Protein AF-A0A8S2VSP1-F1 (afdb_monomer_lite)

Radius of gyration: 16.53 Å; chains: 1; bounding box: 36×22×41 Å

Structure (mmCIF, N/CA/C/O backbone):
data_AF-A0A8S2VSP1-F1
#
_entry.id   AF-A0A8S2VSP1-F1
#
loop_
_atom_site.group_PDB
_atom_site.id
_atom_site.type_symbol
_atom_site.label_atom_id
_atom_site.label_alt_id
_atom_site.label_comp_id
_atom_site.label_asym_id
_atom_site.label_entity_id
_atom_site.label_seq_id
_atom_site.pdbx_PDB_ins_code
_atom_site.Cartn_x
_atom_site.Cartn_y
_atom_site.Cartn_z
_atom_site.occupancy
_atom_site.B_iso_or_equiv
_atom_site.auth_seq_id
_atom_site.auth_comp_id
_atom_site.auth_asym_id
_atom_site.auth_atom_id
_atom_site.pdbx_PDB_model_num
ATOM 1 N N . MET A 1 1 ? 14.706 2.358 4.796 1.00 79.00 1 MET A N 1
ATOM 2 C CA . MET A 1 1 ? 13.294 2.690 4.503 1.00 79.00 1 MET A CA 1
ATOM 3 C C . MET A 1 1 ? 12.574 3.379 5.670 1.00 79.00 1 MET A C 1
ATOM 5 O O . MET A 1 1 ? 12.355 4.573 5.563 1.00 79.00 1 MET A O 1
ATOM 9 N N . HIS A 1 2 ? 12.309 2.737 6.821 1.00 85.19 2 HIS A N 1
ATOM 10 C CA . HIS A 1 2 ? 11.583 3.361 7.958 1.00 85.19 2 HIS A CA 1
ATOM 11 C C . HIS A 1 2 ? 12.084 4.749 8.405 1.00 85.19 2 HIS A C 1
ATOM 13 O O . HIS A 1 2 ? 11.282 5.620 8.733 1.00 85.19 2 HIS A O 1
ATOM 19 N N . LYS A 1 3 ? 13.408 4.958 8.457 1.00 90.62 3 LYS A N 1
ATOM 20 C CA . LYS A 1 3 ? 14.004 6.258 8.817 1.00 90.62 3 LYS A CA 1
ATOM 21 C C . LYS A 1 3 ? 13.685 7.338 7.775 1.00 90.62 3 LYS A C 1
ATOM 23 O O . LYS A 1 3 ? 13.367 8.458 8.148 1.00 90.62 3 LYS A O 1
ATOM 28 N N . GLN A 1 4 ? 13.718 6.985 6.491 1.00 90.31 4 GLN A N 1
ATOM 29 C CA . GLN A 1 4 ? 13.367 7.894 5.400 1.00 90.31 4 GLN A CA 1
ATOM 30 C C . GLN A 1 4 ? 11.864 8.180 5.346 1.00 90.31 4 GLN A C 1
ATOM 32 O O . GLN A 1 4 ? 11.500 9.330 5.147 1.00 90.31 4 GLN A O 1
ATOM 37 N N . CYS A 1 5 ? 11.004 7.188 5.602 1.00 90.88 5 CYS A N 1
ATOM 38 C CA . CYS A 1 5 ? 9.556 7.407 5.690 1.00 90.88 5 CYS A CA 1
ATOM 39 C C . CYS A 1 5 ? 9.204 8.425 6.784 1.00 90.88 5 CYS A C 1
ATOM 41 O O . CYS A 1 5 ? 8.439 9.347 6.538 1.00 90.88 5 CYS A O 1
ATOM 43 N N . ARG A 1 6 ? 9.837 8.310 7.962 1.00 91.06 6 ARG A N 1
ATOM 44 C CA . ARG A 1 6 ? 9.673 9.282 9.055 1.00 91.06 6 ARG A CA 1
ATOM 45 C C . ARG A 1 6 ? 10.161 10.684 8.692 1.00 91.06 6 ARG A C 1
ATOM 47 O O . ARG A 1 6 ? 9.488 11.643 9.033 1.00 91.06 6 ARG A O 1
ATOM 54 N N . LEU A 1 7 ? 11.298 10.794 8.003 1.00 94.69 7 LEU A N 1
ATOM 55 C CA . LEU A 1 7 ? 11.848 12.079 7.548 1.00 94.69 7 LEU A CA 1
ATOM 56 C C . LEU A 1 7 ? 10.925 12.821 6.571 1.00 94.69 7 LEU A C 1
ATOM 58 O O . LEU A 1 7 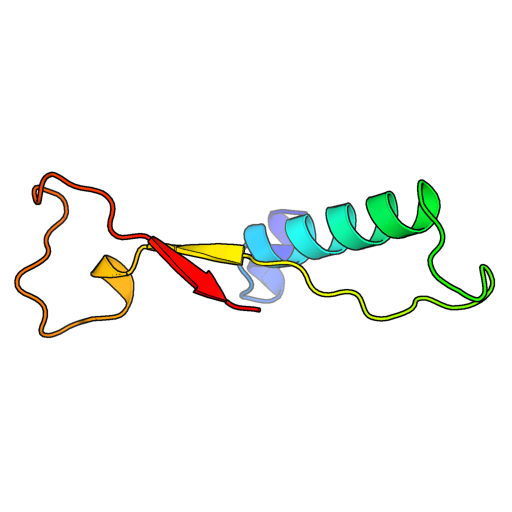? 10.933 14.042 6.563 1.00 94.69 7 LEU A O 1
ATOM 62 N N . HIS A 1 8 ? 10.161 12.090 5.760 1.00 90.38 8 HIS A N 1
ATOM 63 C CA . HIS A 1 8 ? 9.278 12.661 4.738 1.00 90.38 8 HIS A CA 1
ATOM 64 C C . HIS A 1 8 ? 7.798 12.615 5.138 1.00 90.38 8 HIS A C 1
ATOM 66 O O . HIS A 1 8 ? 6.941 12.793 4.282 1.00 90.38 8 HIS A O 1
ATOM 72 N N . GLU A 1 9 ? 7.494 12.320 6.406 1.00 91.00 9 GLU A N 1
ATOM 73 C CA . GLU A 1 9 ? 6.121 12.246 6.933 1.00 91.00 9 GLU A CA 1
ATOM 74 C C . GLU A 1 9 ? 5.189 11.293 6.155 1.00 91.00 9 GLU A C 1
ATOM 76 O O . GLU A 1 9 ? 3.972 11.466 6.117 1.00 91.00 9 GLU A O 1
ATOM 81 N N . VAL A 1 10 ? 5.745 10.232 5.561 1.00 89.75 10 VAL A N 1
ATOM 82 C CA . VAL A 1 10 ? 4.977 9.210 4.833 1.00 89.75 10 VAL A CA 1
ATOM 83 C C . VAL A 1 10 ? 4.882 7.908 5.619 1.00 89.75 10 VAL A C 1
ATOM 85 O O . VAL A 1 10 ? 5.775 7.533 6.385 1.00 89.75 10 VAL A O 1
ATOM 88 N N . THR A 1 11 ? 3.796 7.164 5.399 1.00 89.81 11 THR A N 1
ATOM 89 C CA . THR A 1 11 ? 3.671 5.802 5.935 1.00 89.81 11 THR A CA 1
ATOM 90 C C . THR A 1 11 ? 4.566 4.832 5.167 1.00 89.81 11 THR A C 1
ATOM 92 O O . THR A 1 11 ? 4.921 5.066 4.014 1.00 89.81 11 THR A O 1
ATOM 95 N N . LEU A 1 12 ? 4.916 3.708 5.796 1.00 90.88 12 LEU A N 1
ATOM 96 C CA . LEU A 1 12 ? 5.708 2.655 5.153 1.00 90.88 12 LEU A CA 1
ATOM 97 C C . LEU A 1 12 ? 4.979 2.010 3.959 1.00 90.88 12 LEU A C 1
ATOM 99 O O . LEU A 1 12 ? 5.625 1.555 3.018 1.00 90.88 12 LEU A O 1
ATOM 103 N N . ASN A 1 13 ? 3.644 1.983 4.001 1.00 87.94 13 ASN A N 1
ATOM 104 C CA . ASN A 1 13 ? 2.815 1.270 3.031 1.00 87.94 13 ASN A CA 1
ATOM 105 C C . ASN A 1 13 ? 2.942 1.844 1.615 1.00 87.94 13 ASN A C 1
ATOM 107 O O . ASN A 1 13 ? 2.981 1.075 0.662 1.00 87.94 13 ASN A O 1
ATOM 111 N N . GLY A 1 14 ? 3.053 3.170 1.474 1.00 86.62 14 GLY A N 1
ATOM 112 C CA . GLY A 1 14 ? 3.193 3.818 0.164 1.00 86.62 14 GLY A CA 1
ATOM 113 C C . GLY A 1 14 ? 4.468 3.386 -0.574 1.00 86.62 14 GLY A C 1
ATOM 114 O O . GLY A 1 14 ? 4.373 2.812 -1.657 1.00 86.62 14 GLY A O 1
ATOM 115 N N . PRO A 1 15 ? 5.664 3.584 0.014 1.00 89.94 15 PRO A N 1
ATOM 116 C CA . PRO A 1 15 ? 6.918 3.141 -0.591 1.00 89.94 15 PRO A CA 1
ATOM 117 C C . PRO A 1 15 ? 6.986 1.630 -0.841 1.00 89.94 15 PRO A C 1
ATOM 119 O O . PRO A 1 15 ? 7.494 1.214 -1.876 1.00 89.94 15 PRO A O 1
ATOM 122 N N . LEU A 1 16 ? 6.445 0.805 0.064 1.00 90.25 16 LEU A N 1
ATOM 123 C CA . LEU A 1 16 ? 6.376 -0.646 -0.144 1.00 90.25 16 LEU A CA 1
ATOM 124 C C . LEU A 1 16 ? 5.536 -1.017 -1.370 1.00 90.25 16 LEU A C 1
ATOM 126 O O . LEU A 1 16 ? 5.967 -1.844 -2.172 1.00 90.25 16 LEU A O 1
ATOM 130 N N . LEU A 1 17 ? 4.365 -0.395 -1.527 1.00 88.50 17 LEU A N 1
ATOM 131 C CA . LEU A 1 17 ? 3.500 -0.612 -2.683 1.00 88.50 17 LEU A CA 1
ATOM 132 C C . LEU A 1 17 ? 4.207 -0.216 -3.986 1.00 88.50 17 LEU A C 1
ATOM 134 O O . LEU A 1 17 ? 4.185 -0.985 -4.943 1.00 88.50 17 LEU A O 1
ATOM 138 N N . ALA A 1 18 ? 4.906 0.921 -3.996 1.00 86.56 18 ALA A N 1
ATOM 139 C CA . ALA A 1 18 ? 5.688 1.359 -5.152 1.00 86.56 18 ALA A CA 1
ATOM 140 C C . ALA A 1 18 ? 6.817 0.370 -5.504 1.00 86.56 18 ALA A C 1
ATOM 142 O O . ALA A 1 18 ? 7.026 0.054 -6.674 1.00 86.56 18 ALA A O 1
ATOM 143 N N . CYS A 1 19 ? 7.525 -0.178 -4.510 1.00 89.44 19 CYS A N 1
ATOM 144 C CA . CYS A 1 19 ? 8.540 -1.207 -4.753 1.00 89.44 19 CYS A CA 1
ATOM 145 C C . CYS A 1 19 ? 7.939 -2.482 -5.361 1.00 89.44 19 CYS A C 1
ATOM 147 O O . CYS A 1 19 ? 8.518 -3.044 -6.289 1.00 89.44 19 CYS A O 1
ATOM 149 N N . LEU A 1 20 ? 6.779 -2.927 -4.866 1.00 89.06 20 LEU A N 1
ATOM 150 C CA . LEU A 1 20 ? 6.069 -4.085 -5.417 1.00 89.06 20 LEU A CA 1
ATOM 151 C C . LEU A 1 20 ? 5.592 -3.830 -6.851 1.00 89.06 20 LEU A C 1
ATOM 153 O O . LEU A 1 20 ? 5.697 -4.718 -7.694 1.00 89.06 20 LEU A O 1
ATOM 157 N N . GLN A 1 21 ? 5.125 -2.617 -7.142 1.00 87.00 21 GLN A N 1
ATOM 158 C CA . GLN A 1 21 ? 4.736 -2.195 -8.487 1.00 87.00 21 GLN A CA 1
ATOM 159 C C . GLN A 1 21 ? 5.898 -2.278 -9.474 1.00 87.00 21 GLN A C 1
ATOM 161 O O . GLN A 1 21 ? 5.763 -2.884 -10.535 1.00 87.00 21 GLN A O 1
ATOM 166 N N . LEU A 1 22 ? 7.056 -1.734 -9.094 1.00 88.31 22 LEU A N 1
ATOM 167 C CA . LEU A 1 22 ? 8.268 -1.797 -9.908 1.00 88.31 22 LEU A CA 1
ATOM 168 C C . LEU A 1 22 ? 8.726 -3.243 -10.123 1.00 88.31 22 LEU A C 1
ATOM 170 O O . LEU A 1 22 ? 9.013 -3.633 -11.250 1.00 88.31 22 LEU A O 1
ATOM 174 N N . ALA A 1 23 ? 8.749 -4.057 -9.064 1.00 89.94 23 ALA A N 1
ATOM 175 C CA . ALA A 1 23 ? 9.117 -5.467 -9.170 1.00 89.94 23 ALA A CA 1
ATOM 176 C C . ALA A 1 23 ? 8.170 -6.234 -10.106 1.00 89.94 23 ALA A C 1
ATOM 178 O O . ALA A 1 23 ? 8.626 -6.992 -10.958 1.00 89.94 23 ALA A O 1
ATOM 179 N N . THR A 1 24 ? 6.862 -5.987 -9.997 1.00 87.56 24 THR A N 1
ATOM 180 C CA . THR A 1 24 ? 5.850 -6.596 -10.872 1.00 87.56 24 THR A CA 1
ATOM 181 C C . THR A 1 24 ? 6.082 -6.202 -12.326 1.00 87.56 24 THR A C 1
ATOM 183 O O . THR A 1 24 ? 6.109 -7.078 -13.181 1.00 87.56 24 THR A O 1
ATOM 186 N N . HIS A 1 25 ? 6.333 -4.919 -12.599 1.00 86.25 25 HIS A N 1
ATOM 187 C CA . HIS A 1 25 ? 6.641 -4.438 -13.945 1.00 86.25 25 HIS A CA 1
ATOM 188 C C . HIS A 1 25 ? 7.911 -5.081 -14.522 1.00 86.25 25 HIS A C 1
ATOM 190 O O . HIS A 1 25 ? 7.970 -5.388 -15.707 1.00 86.25 25 HIS A O 1
ATOM 196 N N . HIS A 1 26 ? 8.939 -5.301 -13.698 1.00 85.50 26 HIS A N 1
ATOM 197 C CA . HIS A 1 26 ? 10.162 -5.975 -14.138 1.00 85.50 26 HIS A CA 1
ATOM 198 C C . HIS A 1 26 ? 9.956 -7.464 -14.437 1.00 85.50 26 HIS A C 1
ATOM 200 O O . HIS A 1 26 ? 10.591 -7.993 -15.345 1.00 85.50 26 HIS A O 1
ATOM 206 N N . CYS A 1 27 ? 9.099 -8.149 -13.678 1.00 88.00 27 CYS A N 1
ATOM 207 C CA . CYS A 1 27 ? 8.807 -9.568 -13.896 1.00 88.00 27 CYS A CA 1
ATOM 208 C C . CYS A 1 27 ? 7.802 -9.803 -15.031 1.00 88.00 27 CYS A C 1
ATOM 210 O O . CYS A 1 27 ? 7.870 -10.829 -15.704 1.00 88.00 27 CYS A O 1
ATOM 212 N N . PHE A 1 28 ? 6.872 -8.869 -15.222 1.00 86.12 28 PHE A N 1
ATOM 213 C CA . PHE A 1 28 ? 5.777 -8.943 -16.182 1.00 86.12 28 PHE A CA 1
ATOM 214 C C . PHE A 1 28 ? 5.687 -7.610 -16.924 1.00 86.12 28 PHE A C 1
ATOM 216 O O . PHE A 1 28 ? 4.848 -6.772 -16.580 1.00 86.12 28 PHE A O 1
ATOM 223 N N . PRO A 1 29 ? 6.572 -7.374 -17.904 1.00 79.25 29 PRO A N 1
ATOM 224 C CA . PRO A 1 29 ? 6.541 -6.131 -18.645 1.00 79.25 29 PRO A CA 1
ATOM 225 C C . PRO A 1 29 ? 5.194 -5.964 -19.354 1.00 79.25 29 PRO A C 1
ATOM 227 O O . PRO A 1 29 ? 4.698 -6.868 -20.030 1.00 79.25 29 PRO A O 1
ATOM 230 N N . LEU A 1 30 ? 4.584 -4.797 -19.160 1.00 75.00 30 LEU A N 1
ATOM 231 C CA . LEU A 1 30 ? 3.335 -4.407 -19.799 1.00 75.00 30 LEU A CA 1
ATOM 232 C C . LEU A 1 30 ? 3.658 -3.375 -20.882 1.00 75.00 30 LEU A C 1
ATOM 234 O O . LEU A 1 30 ? 4.100 -2.267 -20.585 1.00 75.00 30 LEU A O 1
ATOM 238 N N . GLY A 1 31 ? 3.424 -3.736 -22.143 1.00 75.50 31 GLY A N 1
ATOM 239 C CA . GLY A 1 31 ? 3.647 -2.842 -23.277 1.00 75.50 31 GLY A CA 1
ATOM 240 C C . GLY A 1 31 ? 5.114 -2.752 -23.708 1.00 75.50 31 GLY A C 1
ATOM 241 O O . GLY A 1 31 ? 5.665 -3.725 -24.204 1.00 75.50 31 GLY A O 1
ATOM 242 N N . ASP A 1 32 ? 5.696 -1.554 -23.618 1.00 78.88 32 ASP A N 1
ATOM 243 C CA . ASP A 1 32 ? 7.069 -1.251 -24.053 1.00 78.88 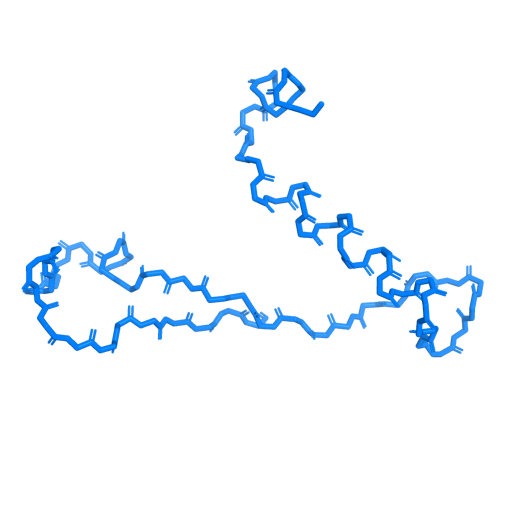32 ASP A CA 1
ATOM 244 C C . ASP A 1 32 ? 8.028 -1.333 -22.857 1.00 78.88 32 ASP A C 1
ATOM 246 O O . ASP A 1 32 ? 8.025 -0.441 -22.009 1.00 78.88 32 ASP A O 1
ATOM 250 N N . ASP A 1 33 ? 8.872 -2.367 -22.821 1.00 73.94 33 ASP A N 1
ATOM 251 C CA . ASP A 1 33 ? 9.838 -2.678 -21.750 1.00 73.94 33 ASP A CA 1
ATOM 252 C C . ASP A 1 33 ? 10.821 -1.539 -21.428 1.00 73.94 33 ASP A C 1
ATOM 254 O O . ASP A 1 33 ? 11.492 -1.560 -20.394 1.00 73.94 33 ASP A O 1
ATOM 258 N N . THR A 1 34 ? 10.922 -0.527 -22.294 1.00 77.69 34 THR A N 1
ATOM 259 C CA . THR A 1 34 ? 11.757 0.656 -22.051 1.00 77.69 34 THR A CA 1
ATOM 260 C C . THR A 1 34 ? 11.092 1.702 -21.155 1.00 77.69 34 THR A C 1
ATOM 262 O O . THR A 1 34 ? 11.763 2.638 -20.709 1.00 77.69 34 THR A O 1
ATOM 265 N N . LYS A 1 35 ? 9.787 1.579 -20.880 1.00 78.69 35 LYS A N 1
ATOM 266 C CA . LYS A 1 35 ? 9.008 2.567 -20.125 1.00 78.69 35 LYS A CA 1
ATOM 267 C C . LYS A 1 35 ? 8.185 1.901 -19.034 1.00 78.69 35 LYS A C 1
ATOM 269 O O . LYS A 1 35 ? 7.549 0.882 -19.255 1.00 78.69 35 LYS A O 1
ATOM 274 N N . LEU A 1 36 ? 8.132 2.545 -17.869 1.00 78.19 36 LEU A N 1
ATOM 275 C CA . LEU A 1 36 ? 7.161 2.188 -16.840 1.00 78.19 36 LEU A CA 1
ATOM 276 C C . LEU A 1 36 ? 5.764 2.577 -17.322 1.00 78.19 36 LEU A C 1
ATOM 278 O O . LEU A 1 36 ? 5.477 3.767 -17.485 1.00 78.19 36 LEU A O 1
ATOM 282 N N . GLN A 1 37 ? 4.904 1.587 -17.549 1.00 80.19 37 GLN A N 1
ATOM 283 C CA . GLN A 1 37 ? 3.503 1.831 -17.875 1.00 80.19 37 GLN A CA 1
ATOM 284 C C . GLN A 1 37 ? 2.632 1.800 -16.612 1.00 80.19 37 GLN A C 1
ATOM 286 O O . GLN A 1 37 ? 2.824 0.930 -15.757 1.00 80.19 37 GLN A O 1
ATOM 291 N N . PRO A 1 38 ? 1.668 2.730 -16.465 1.00 76.38 38 PRO A N 1
ATOM 292 C CA . PRO A 1 38 ? 0.675 2.644 -15.405 1.00 76.38 38 PRO A CA 1
ATOM 293 C C . PRO A 1 38 ? -0.146 1.366 -15.566 1.00 76.38 38 PRO A C 1
ATOM 295 O O . PRO A 1 38 ? -0.617 1.065 -16.661 1.00 76.38 38 PRO A O 1
ATOM 298 N N . PHE A 1 39 ? -0.365 0.648 -14.470 1.00 79.62 39 PHE A N 1
ATOM 299 C CA . PHE A 1 39 ? -1.282 -0.482 -14.442 1.00 79.62 39 PHE A CA 1
ATOM 300 C C . PHE A 1 39 ? -2.156 -0.418 -13.187 1.00 79.62 39 PHE A C 1
ATOM 302 O O . PHE A 1 39 ? -1.681 0.018 -12.132 1.00 79.62 39 PHE A O 1
ATOM 309 N N . PRO A 1 40 ? -3.441 -0.797 -13.294 1.00 78.69 40 PRO A N 1
ATOM 310 C CA . PRO A 1 40 ? -4.370 -0.693 -12.181 1.00 78.69 40 PRO A CA 1
ATOM 311 C C . PRO A 1 40 ? -3.992 -1.694 -11.087 1.00 78.69 40 PRO A C 1
ATOM 313 O O . PRO A 1 40 ? -3.821 -2.885 -11.353 1.00 78.69 40 PRO A O 1
ATOM 316 N N . ILE A 1 41 ? -3.885 -1.215 -9.846 1.00 81.25 41 ILE A N 1
ATOM 317 C CA . ILE A 1 41 ? -3.760 -2.066 -8.659 1.00 81.25 41 ILE A CA 1
ATOM 318 C C . ILE A 1 41 ? -4.783 -1.621 -7.632 1.00 81.25 41 ILE A C 1
ATOM 320 O O . ILE A 1 41 ? -4.651 -0.565 -7.013 1.00 81.25 41 ILE A O 1
ATOM 324 N N . GLY A 1 42 ? -5.752 -2.499 -7.391 1.00 85.31 42 GLY A N 1
ATOM 325 C CA . GLY A 1 42 ? -6.680 -2.355 -6.286 1.00 85.31 42 GLY A CA 1
ATOM 326 C C . GLY A 1 42 ? -5.952 -2.451 -4.946 1.00 85.31 42 GLY A C 1
ATOM 327 O O . GLY A 1 42 ? -5.411 -3.503 -4.600 1.00 85.31 42 GLY A O 1
ATOM 328 N N . THR A 1 43 ? -5.962 -1.373 -4.163 1.00 85.88 43 THR A N 1
ATOM 329 C CA . THR A 1 43 ? -5.470 -1.396 -2.778 1.00 85.88 43 THR A CA 1
ATOM 330 C C . THR A 1 43 ? -6.645 -1.446 -1.812 1.00 85.88 43 THR A C 1
ATOM 332 O O . THR A 1 43 ? -7.476 -0.536 -1.764 1.00 85.88 43 THR A O 1
ATOM 335 N N . ALA A 1 44 ? -6.702 -2.515 -1.019 1.00 88.75 44 ALA A N 1
ATOM 336 C CA . ALA A 1 44 ? -7.701 -2.680 0.024 1.00 88.75 44 ALA A CA 1
ATOM 337 C C . ALA A 1 44 ? -7.477 -1.686 1.179 1.00 88.75 44 ALA A C 1
ATOM 339 O O . ALA A 1 44 ? -6.353 -1.504 1.650 1.00 88.75 44 ALA A O 1
ATOM 340 N N .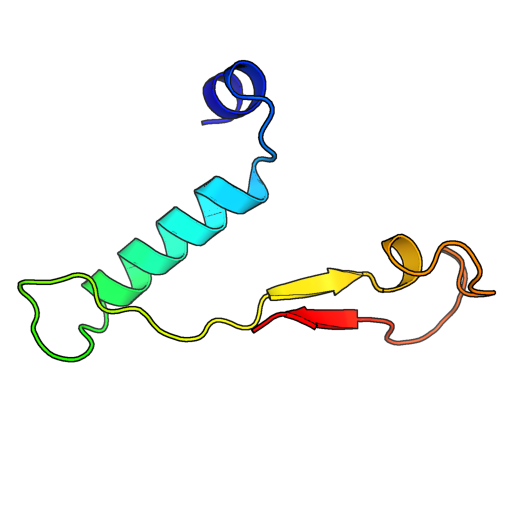 PHE A 1 45 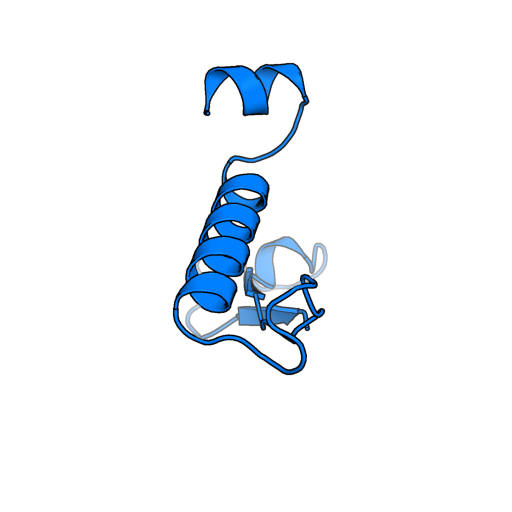? -8.552 -1.082 1.683 1.00 88.06 45 PHE A N 1
ATOM 341 C CA . PHE A 1 45 ? -8.527 -0.218 2.862 1.00 88.06 45 PHE A CA 1
ATOM 342 C C . PHE A 1 45 ? -9.690 -0.518 3.813 1.00 88.06 45 PHE A C 1
ATOM 344 O O . PHE A 1 45 ? -10.773 -0.930 3.399 1.00 88.06 45 PHE A O 1
ATOM 351 N N . ASP A 1 46 ? -9.474 -0.282 5.109 1.00 88.75 46 ASP A N 1
ATOM 352 C CA . ASP A 1 46 ? -10.508 -0.455 6.133 1.00 88.75 46 ASP A CA 1
ATOM 353 C C . ASP A 1 46 ? -11.535 0.683 6.059 1.00 88.75 46 ASP A C 1
ATOM 355 O O . ASP A 1 46 ? -11.223 1.843 6.357 1.00 88.75 46 ASP A O 1
ATOM 359 N N . MET A 1 47 ? -12.776 0.357 5.693 1.00 86.88 47 MET A N 1
ATOM 360 C CA . MET A 1 47 ? -13.847 1.350 5.556 1.00 86.88 47 MET A CA 1
ATOM 361 C C . MET A 1 47 ? -14.233 1.986 6.892 1.00 86.88 47 MET A C 1
ATOM 363 O O . MET A 1 47 ? -14.690 3.130 6.911 1.00 86.88 47 MET A O 1
ATOM 367 N N . ARG A 1 48 ? -14.003 1.296 8.017 1.00 85.50 48 ARG A N 1
ATOM 368 C CA . ARG A 1 48 ? -14.295 1.823 9.362 1.00 85.50 48 ARG A CA 1
ATOM 369 C C . ARG A 1 48 ? -13.504 3.093 9.653 1.00 85.50 48 ARG A C 1
ATOM 371 O O . ARG A 1 48 ? -14.021 4.026 10.253 1.00 85.50 48 ARG A O 1
ATOM 378 N N . SER A 1 49 ? -12.261 3.146 9.174 1.00 79.56 49 SER A N 1
ATOM 379 C CA . SER A 1 49 ? -11.375 4.303 9.340 1.00 79.56 49 SER A CA 1
ATOM 380 C C . SER A 1 49 ? -11.794 5.520 8.506 1.00 79.56 49 SER A C 1
ATOM 382 O O . SER A 1 49 ? -11.402 6.641 8.820 1.00 79.56 49 SER A O 1
ATOM 384 N N . ARG A 1 50 ? -12.590 5.313 7.447 1.00 80.75 50 ARG A N 1
ATOM 385 C CA . ARG A 1 50 ? -12.951 6.346 6.463 1.00 80.75 50 ARG A CA 1
ATOM 386 C C . ARG A 1 50 ? -14.389 6.842 6.565 1.00 80.75 50 ARG A C 1
ATOM 388 O O . ARG A 1 50 ? -14.723 7.838 5.929 1.00 80.75 50 ARG A O 1
ATOM 395 N N . LEU A 1 51 ? -15.227 6.190 7.367 1.00 79.12 51 LEU A N 1
ATOM 396 C CA . LEU A 1 51 ? -16.610 6.594 7.605 1.00 79.12 51 LEU A CA 1
ATOM 397 C C . LEU A 1 51 ? -16.769 7.078 9.057 1.00 79.12 51 LEU A C 1
ATOM 399 O O . LEU A 1 51 ? -17.276 6.336 9.896 1.00 79.12 51 LEU A O 1
ATOM 403 N N . PRO A 1 52 ? -16.374 8.324 9.381 1.00 66.88 52 PRO A N 1
ATOM 404 C CA . PRO A 1 52 ? -16.338 8.824 10.761 1.00 66.88 52 PRO A CA 1
ATOM 405 C C . PRO A 1 52 ? -17.715 8.914 11.439 1.00 66.88 52 PRO A C 1
ATOM 407 O O . PRO A 1 52 ? -17.789 9.050 12.654 1.00 66.88 52 PRO A O 1
ATOM 410 N N . ARG A 1 53 ? -18.811 8.834 10.672 1.00 77.75 53 ARG A N 1
ATOM 411 C CA . ARG A 1 53 ? -20.196 8.798 11.181 1.00 77.75 53 ARG A CA 1
ATOM 412 C C . ARG A 1 53 ? -20.831 7.406 11.122 1.00 77.75 53 ARG A C 1
ATOM 414 O O . ARG A 1 53 ? -22.040 7.276 11.275 1.00 77.75 53 ARG A O 1
ATOM 421 N N . SER A 1 54 ? -20.043 6.375 10.840 1.00 75.44 54 SER A N 1
ATOM 422 C CA . SER A 1 54 ? -20.540 5.009 10.734 1.00 75.44 54 SER A CA 1
ATOM 423 C C . SER A 1 54 ? -20.718 4.369 12.107 1.00 75.44 54 SER A C 1
ATOM 425 O O . SER A 1 54 ? -19.895 4.558 12.998 1.00 75.44 54 SER A O 1
ATOM 427 N N . ALA A 1 55 ? -21.754 3.539 12.251 1.00 78.25 55 ALA A N 1
ATOM 428 C CA . ALA A 1 55 ? -21.912 2.647 13.401 1.00 78.25 55 ALA A CA 1
ATOM 429 C C . ALA A 1 55 ? -20.871 1.506 13.415 1.00 78.25 55 ALA A C 1
ATOM 431 O O . ALA A 1 55 ? -20.837 0.703 14.347 1.00 78.25 55 ALA A O 1
ATOM 432 N N . LEU A 1 56 ? -20.038 1.409 12.372 1.00 80.69 56 LEU A N 1
ATOM 433 C CA . LEU A 1 56 ? -19.003 0.396 12.253 1.00 80.69 56 LEU A CA 1
ATOM 434 C C . LEU A 1 56 ? -17.821 0.717 13.164 1.00 80.69 56 LEU A C 1
ATOM 436 O O . LEU A 1 56 ? -17.071 1.669 12.950 1.00 80.69 56 LEU A O 1
ATOM 440 N N . THR A 1 57 ? -17.622 -0.134 14.157 1.00 80.94 57 THR A N 1
ATOM 441 C CA . THR A 1 57 ? -16.517 -0.059 15.106 1.00 80.94 57 THR A CA 1
ATOM 442 C C . THR A 1 57 ? -15.527 -1.195 14.849 1.00 80.94 57 THR A C 1
ATOM 444 O O . THR A 1 57 ? -15.750 -2.095 14.032 1.00 80.94 57 THR A O 1
ATOM 447 N N . LYS A 1 58 ? -14.420 -1.199 15.600 1.00 81.00 58 LYS A N 1
ATOM 448 C CA . LYS A 1 58 ? -13.463 -2.318 15.606 1.00 81.00 58 LYS A CA 1
ATOM 449 C C . LYS A 1 58 ? -14.081 -3.642 16.077 1.00 81.00 58 LYS A C 1
ATOM 451 O O . LYS A 1 58 ? -13.504 -4.688 15.809 1.00 81.00 58 LYS A O 1
ATOM 456 N N . THR A 1 59 ? -15.223 -3.606 16.768 1.00 86.19 59 THR A N 1
ATOM 457 C CA . THR A 1 59 ? -15.930 -4.799 17.256 1.00 86.19 59 THR A CA 1
ATOM 458 C C . THR A 1 59 ? -17.031 -5.275 16.306 1.00 86.19 59 THR A C 1
ATOM 460 O O . THR A 1 59 ? -17.586 -6.350 16.516 1.00 86.19 59 THR A O 1
ATOM 463 N N . SER A 1 60 ? -17.344 -4.520 15.248 1.00 86.00 60 SER A N 1
ATOM 464 C CA . SER A 1 60 ? -18.311 -4.941 14.232 1.00 86.00 60 SER A CA 1
ATOM 465 C C . SER A 1 60 ? -17.802 -6.161 13.458 1.00 86.00 60 SER A C 1
ATOM 467 O O . SER A 1 60 ? -16.743 -6.110 12.821 1.00 86.00 60 SER A O 1
ATOM 469 N N . VAL A 1 61 ? -18.591 -7.237 13.487 1.00 85.88 61 VAL A N 1
ATOM 470 C CA . VAL A 1 61 ? -18.322 -8.500 12.787 1.00 85.88 61 VAL A CA 1
ATOM 471 C C . VAL A 1 61 ? -18.764 -8.391 11.327 1.00 85.88 61 VAL A C 1
ATOM 473 O O . VAL A 1 61 ? -19.876 -7.950 11.049 1.00 85.88 61 VAL A O 1
ATOM 476 N N . GLY A 1 62 ? -17.888 -8.775 10.397 1.00 85.69 62 GLY A N 1
ATOM 477 C CA . GLY A 1 62 ? -18.140 -8.733 8.954 1.00 85.69 62 GLY A CA 1
ATOM 478 C C . GLY A 1 62 ? -16.944 -8.229 8.142 1.00 85.69 62 GLY A C 1
ATOM 479 O O . GLY A 1 62 ? -15.914 -7.827 8.695 1.00 85.69 62 GLY A O 1
ATOM 480 N N . VAL A 1 63 ? -17.090 -8.251 6.815 1.00 83.81 63 VAL A N 1
ATOM 481 C CA . VAL A 1 63 ? -16.089 -7.742 5.866 1.00 83.81 63 VAL A CA 1
ATOM 482 C C . VAL A 1 63 ? -16.413 -6.285 5.545 1.00 83.81 63 VAL A C 1
ATOM 484 O O . VAL A 1 63 ? -17.424 -5.995 4.917 1.00 83.81 63 VAL A O 1
ATOM 487 N N . PHE A 1 64 ? -15.549 -5.365 5.977 1.00 87.75 64 PHE A N 1
ATOM 488 C CA . PHE A 1 64 ? -15.717 -3.920 5.767 1.00 87.75 64 PHE A CA 1
ATOM 489 C C . PHE A 1 64 ? -14.468 -3.338 5.108 1.00 87.75 64 PHE A C 1
ATOM 491 O O . PHE A 1 64 ? -13.714 -2.568 5.707 1.00 87.75 64 PHE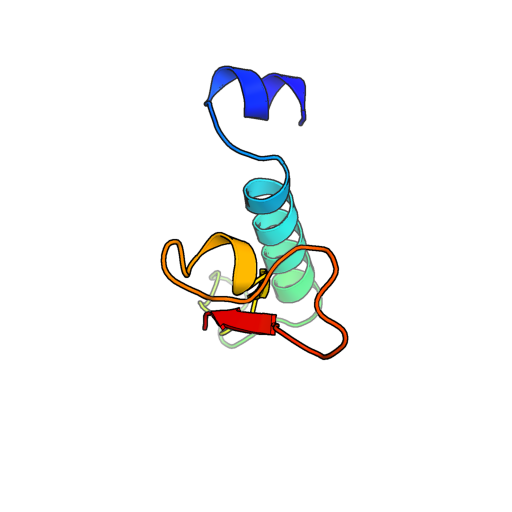 A O 1
ATOM 498 N N . ILE A 1 65 ? -14.225 -3.786 3.882 1.00 88.62 65 ILE A N 1
ATOM 499 C CA . ILE A 1 65 ? -13.040 -3.456 3.095 1.00 88.62 65 ILE A CA 1
ATOM 500 C C . ILE A 1 65 ? -13.506 -2.762 1.818 1.00 88.62 65 ILE A C 1
ATOM 502 O O . ILE A 1 65 ? -14.370 -3.280 1.117 1.00 88.62 65 ILE A O 1
ATOM 506 N N . GLY A 1 66 ? -12.934 -1.596 1.535 1.00 86.38 66 GLY A N 1
ATOM 507 C CA . GLY A 1 66 ? -13.069 -0.918 0.251 1.00 86.38 66 GLY A CA 1
ATOM 508 C C . GLY A 1 66 ? -11.828 -1.173 -0.592 1.00 86.38 66 GLY A C 1
ATOM 509 O O . GLY A 1 66 ? -10.757 -1.433 -0.044 1.00 86.38 66 GLY A O 1
ATOM 510 N N . VAL A 1 67 ? -11.957 -1.087 -1.911 1.00 86.94 67 VAL A N 1
ATOM 511 C CA . VAL A 1 67 ? -10.822 -1.150 -2.837 1.00 86.94 67 VAL A CA 1
ATOM 512 C C . VAL A 1 67 ? -10.730 0.195 -3.543 1.00 86.94 67 VAL A C 1
ATOM 514 O O . VAL A 1 67 ? -11.734 0.699 -4.038 1.00 86.94 67 VAL A O 1
ATOM 517 N N . SER A 1 68 ? -9.546 0.805 -3.511 1.00 78.12 68 SER A N 1
ATOM 518 C CA . SER A 1 68 ? -9.231 1.969 -4.341 1.00 78.12 68 SER A CA 1
ATOM 519 C C . SER A 1 68 ? -8.499 1.474 -5.576 1.00 78.12 68 SER A C 1
ATOM 521 O O . SER A 1 68 ? -7.499 0.770 -5.421 1.00 78.12 68 SER A O 1
ATOM 523 N N . GLU A 1 69 ? -9.003 1.839 -6.750 1.00 68.88 69 GLU A N 1
ATOM 524 C CA . GLU A 1 69 ? -8.351 1.638 -8.051 1.00 68.88 69 GLU A CA 1
ATOM 525 C C . GLU A 1 69 ? -7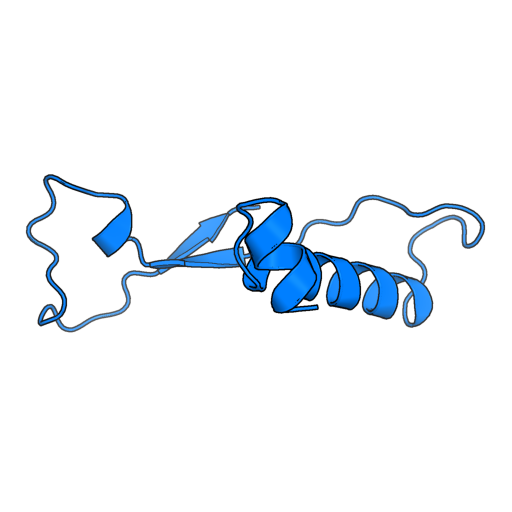.599 2.898 -8.485 1.00 68.88 69 GLU A C 1
ATOM 527 O O . GLU A 1 69 ? -8.037 4.007 -8.087 1.00 68.88 69 GLU A O 1
#

Foldseek 3Di:
DVVVCVVVVHDPVVVVVVVVLVVCCVVPPDDDNVDRDDDDDWDKDAVPVVCVPDPDDPPDDDDRIDTDD

Secondary structure (DSSP, 8-state):
-HHHHHHTT--SHHHHHHHHHHHHHHHS--S-TTS------PEEEEGGGT-TT-S--TT--S--EEEE-

pLDDT: mean 84.17, std 5.73, range [66.88, 94.69]

Sequence (69 aa):
MHKQCRLHEVTLNGPLLACLQLATHHCFPLGDDTKLQPFPIGTAFDMRSRLPRSALTKTSVGVFIGVSE

Organism: NCBI:txid392030